Protein AF-A0A0Q0SNY2-F1 (afdb_monomer)

pLDDT: mean 87.3, std 14.75, range [38.53, 98.75]

Radius of gyration: 15.58 Å; Cα contacts (8 Å, |Δi|>4): 327; chains: 1; bounding box: 30×40×48 Å

Organism: NCBI:txid1563157

Nearest PDB structures (foldseek):
  6zsv-assembly1_A  TM=8.349E-01  e=6.746E-10  Chondromyces crocatus
  6zsu-assembly1_A  TM=8.628E-01  e=2.168E-08  Chondromyces crocatus
  4icq-assembly1_B  TM=4.958E-01  e=9.133E-03  Streptococcus pneumoniae TIGR4
  2ayi-assembly1_A  TM=5.208E-01  e=6.634E-02  Thermus thermophilus
  4icr-assembly1_A  TM=4.335E-01  e=2.314E-02  Streptococcus pneumoniae TIGR4

Sequence (167 aa):
MIEEDISSNFIYSAAEFFEVHYAHMNVQTDCPFQFSGYLTIFGILTVLRKHPLLPDNELKLALEQLTSAVAQHTALLIVEHNTITSFKVNNIERITLLERAAGSRGLKLTEFAVGVNDAIAPFIDYSVNSQMNEGISGVHVALGDGSSGYHIDFLCPGAVFSPAPPL

Structure (mmCIF, N/CA/C/O backbone):
data_AF-A0A0Q0SNY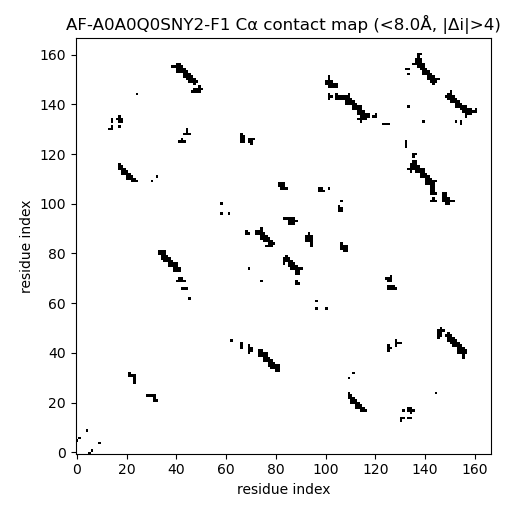2-F1
#
_entry.id   AF-A0A0Q0SNY2-F1
#
loop_
_atom_site.group_PDB
_atom_site.id
_atom_site.type_symbol
_atom_site.label_atom_id
_atom_site.label_alt_id
_atom_site.label_comp_id
_atom_site.label_asym_id
_atom_site.label_entity_id
_atom_site.label_seq_id
_atom_site.pdbx_PDB_ins_code
_atom_site.Cartn_x
_atom_site.Cartn_y
_atom_site.Cartn_z
_atom_site.occupancy
_atom_site.B_iso_or_equiv
_atom_site.auth_seq_id
_atom_site.auth_comp_id
_atom_site.auth_asym_id
_atom_site.auth_atom_id
_atom_site.pdbx_PDB_model_num
ATOM 1 N N . MET A 1 1 ? 15.601 18.853 -13.148 1.00 44.84 1 MET A N 1
ATOM 2 C 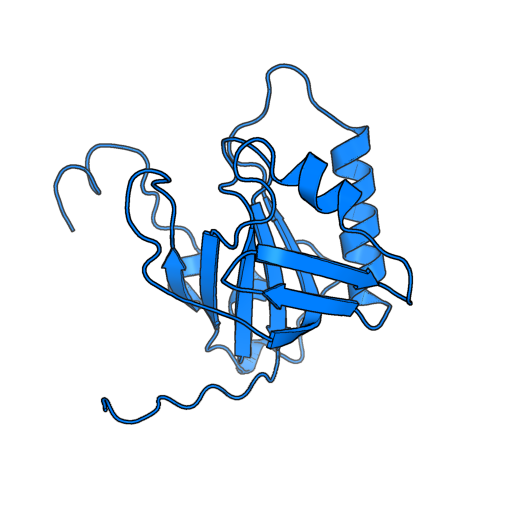CA . MET A 1 1 ? 16.746 19.214 -12.280 1.00 44.84 1 MET A CA 1
ATOM 3 C C . MET A 1 1 ? 16.942 20.727 -12.348 1.00 44.84 1 MET A C 1
ATOM 5 O O . MET A 1 1 ? 17.166 21.180 -13.461 1.00 44.84 1 MET A O 1
ATOM 9 N N . ILE A 1 2 ? 16.896 21.415 -11.188 1.00 40.19 2 ILE A N 1
ATOM 10 C 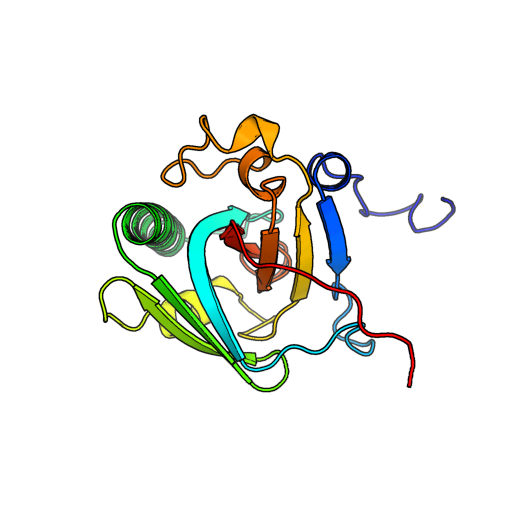CA . ILE A 1 2 ? 16.864 22.878 -10.842 1.00 40.19 2 ILE A CA 1
ATOM 11 C C . ILE A 1 2 ? 15.443 23.477 -10.779 1.00 40.19 2 ILE A C 1
ATOM 13 O O . ILE A 1 2 ? 14.578 22.955 -11.466 1.00 40.19 2 ILE A O 1
ATOM 17 N N . GLU A 1 3 ? 15.109 24.545 -10.031 1.00 38.53 3 GLU A N 1
ATOM 18 C CA . GLU A 1 3 ? 15.828 25.286 -8.961 1.00 38.53 3 GLU A CA 1
ATOM 19 C C . GLU A 1 3 ? 15.154 25.108 -7.582 1.00 38.53 3 GLU A C 1
ATOM 21 O O . GLU A 1 3 ? 15.864 25.083 -6.591 1.00 38.53 3 GLU A O 1
ATOM 26 N N . GLU A 1 4 ? 13.836 24.878 -7.496 1.00 40.56 4 GLU A N 1
ATOM 27 C CA . GLU A 1 4 ? 13.093 24.661 -6.232 1.00 40.56 4 GLU A CA 1
ATOM 28 C C . GLU A 1 4 ? 12.874 23.194 -5.860 1.00 40.56 4 GLU A C 1
ATOM 30 O O . GLU A 1 4 ? 12.977 22.842 -4.686 1.00 40.56 4 GLU A O 1
ATOM 35 N N . ASP A 1 5 ? 12.841 22.326 -6.870 1.00 46.38 5 ASP A N 1
ATOM 36 C CA . ASP A 1 5 ? 13.208 20.906 -6.761 1.00 46.38 5 ASP A CA 1
ATOM 37 C C . ASP A 1 5 ? 14.707 20.726 -6.405 1.00 46.38 5 ASP A C 1
ATOM 39 O O . ASP A 1 5 ? 15.220 19.616 -6.286 1.00 46.38 5 ASP A O 1
ATOM 43 N N . ILE A 1 6 ? 15.427 21.852 -6.291 1.00 43.03 6 ILE A N 1
ATOM 44 C CA . ILE A 1 6 ? 16.836 22.027 -5.922 1.00 43.03 6 ILE A CA 1
A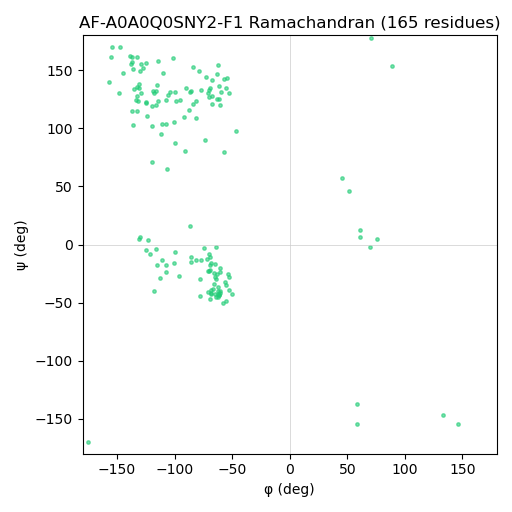TOM 45 C C . ILE A 1 6 ? 17.019 22.991 -4.732 1.00 43.03 6 ILE A C 1
ATOM 47 O O . ILE A 1 6 ? 18.130 23.093 -4.213 1.00 43.03 6 ILE A O 1
ATOM 51 N N . SER A 1 7 ? 15.957 23.634 -4.225 1.00 43.31 7 SER A N 1
ATOM 52 C CA . SER A 1 7 ? 16.047 24.620 -3.133 1.00 43.31 7 SER A CA 1
ATOM 53 C C . SER A 1 7 ? 15.212 24.273 -1.894 1.00 43.31 7 SER A C 1
ATOM 55 O O . SER A 1 7 ? 15.399 24.910 -0.856 1.00 43.31 7 SER A O 1
ATOM 57 N N . SER A 1 8 ? 14.361 23.235 -1.923 1.00 46.38 8 SER A N 1
ATOM 58 C CA . SER A 1 8 ? 13.707 22.677 -0.721 1.00 46.38 8 SER A CA 1
ATOM 59 C C . SER A 1 8 ? 13.311 21.197 -0.893 1.00 46.38 8 SER A C 1
ATOM 61 O O . SER 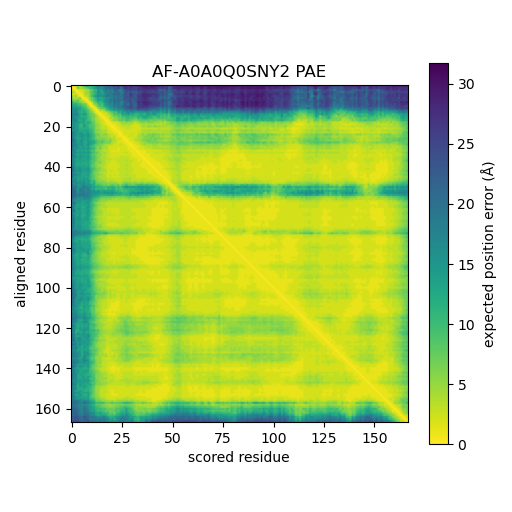A 1 8 ? 13.473 20.657 -1.979 1.00 46.38 8 SER A O 1
ATOM 63 N N . ASN A 1 9 ? 12.890 20.517 0.191 1.00 42.66 9 ASN A N 1
ATOM 64 C CA . ASN A 1 9 ? 12.874 19.046 0.345 1.00 42.66 9 ASN A CA 1
ATOM 65 C C . ASN A 1 9 ? 12.077 18.258 -0.724 1.00 42.66 9 ASN A C 1
ATOM 67 O O . ASN A 1 9 ? 11.001 17.731 -0.444 1.00 42.66 9 ASN A O 1
ATOM 71 N N . PHE A 1 10 ? 12.685 18.066 -1.891 1.00 46.44 10 PHE A N 1
ATOM 72 C CA . PHE A 1 10 ? 12.525 16.889 -2.733 1.00 46.44 10 PHE A CA 1
ATOM 73 C C . PHE A 1 10 ? 13.864 16.140 -2.710 1.00 46.44 10 PHE A C 1
ATOM 75 O O . PHE A 1 10 ? 14.834 16.506 -3.370 1.00 46.44 10 PHE A O 1
ATOM 82 N N . ILE A 1 11 ? 13.961 15.160 -1.812 1.00 49.69 11 ILE A N 1
ATOM 83 C CA . ILE A 1 11 ? 15.154 14.328 -1.642 1.00 49.69 11 ILE A CA 1
ATOM 84 C C . ILE A 1 11 ? 15.005 13.170 -2.623 1.00 49.69 11 ILE A C 1
ATOM 86 O O . ILE A 1 11 ? 14.087 12.377 -2.429 1.00 49.69 11 ILE A O 1
ATOM 90 N N . TYR A 1 12 ? 15.907 13.073 -3.611 1.00 47.38 12 TYR A N 1
ATOM 91 C CA . TYR A 1 12 ? 16.140 11.859 -4.403 1.00 47.38 12 TYR A CA 1
ATOM 92 C C . TYR A 1 12 ? 16.234 10.678 -3.436 1.00 47.38 12 TYR A C 1
ATOM 94 O O . TYR A 1 12 ? 17.251 10.493 -2.756 1.00 47.38 12 TYR A O 1
ATOM 102 N N . SER A 1 13 ? 15.136 9.952 -3.267 1.00 55.81 13 SER A N 1
ATOM 103 C CA . SER A 1 13 ? 15.090 8.850 -2.317 1.00 55.81 13 SER A CA 1
ATOM 104 C C . SER A 1 13 ? 15.665 7.613 -2.997 1.00 55.81 13 SER A C 1
ATOM 106 O O . SER A 1 13 ? 15.613 7.492 -4.219 1.00 55.81 13 SER A O 1
ATOM 108 N N . ALA A 1 14 ? 16.228 6.682 -2.224 1.00 61.56 14 ALA A N 1
ATOM 109 C CA . ALA A 1 14 ? 16.746 5.437 -2.788 1.00 61.56 14 ALA A CA 1
ATOM 110 C C . ALA A 1 14 ? 15.693 4.693 -3.641 1.00 61.56 14 ALA A C 1
ATOM 112 O O . ALA A 1 14 ? 16.083 3.981 -4.560 1.00 61.56 14 ALA A O 1
ATOM 113 N N . ALA A 1 15 ? 14.395 4.912 -3.385 1.00 62.56 15 ALA A N 1
ATOM 114 C CA . ALA A 1 15 ? 13.283 4.374 -4.168 1.00 62.56 15 ALA A CA 1
ATOM 115 C C . ALA A 1 15 ? 13.363 4.730 -5.661 1.00 62.56 15 ALA A C 1
ATOM 117 O O . ALA A 1 15 ? 13.087 3.886 -6.504 1.00 62.56 15 ALA A O 1
ATOM 118 N N . GLU A 1 16 ? 13.862 5.919 -6.021 1.00 67.94 16 GLU A N 1
ATOM 119 C CA . GLU A 1 16 ? 13.976 6.341 -7.428 1.00 67.94 16 GLU A CA 1
ATOM 120 C C . GLU A 1 16 ? 14.966 5.488 -8.242 1.00 67.94 16 GLU A C 1
ATOM 122 O O . GLU A 1 16 ? 14.940 5.502 -9.471 1.00 67.94 16 GLU A O 1
ATOM 127 N N . PHE A 1 17 ? 15.843 4.723 -7.580 1.00 71.94 17 PHE A N 1
ATOM 128 C CA . PHE A 1 17 ? 16.696 3.738 -8.252 1.00 71.94 17 PHE A CA 1
ATOM 129 C C . PHE A 1 17 ? 15.982 2.415 -8.543 1.00 71.94 17 PHE A C 1
ATOM 131 O O . PHE A 1 17 ? 16.521 1.577 -9.270 1.00 71.94 17 PHE A O 1
ATOM 138 N N . PHE A 1 18 ? 14.815 2.197 -7.948 1.00 77.19 18 PHE A N 1
ATOM 139 C CA . PHE A 1 18 ? 14.148 0.905 -7.896 1.00 77.19 18 PHE A CA 1
ATOM 140 C C . PHE A 1 18 ? 12.814 0.877 -8.653 1.00 77.19 18 PHE A C 1
ATOM 142 O O . PHE A 1 18 ? 12.365 -0.206 -9.034 1.00 77.19 18 PHE A O 1
ATOM 149 N N . GLU A 1 19 ? 12.234 2.038 -8.953 1.00 84.81 19 GLU A N 1
ATOM 150 C CA . GLU A 1 19 ? 10.913 2.149 -9.571 1.00 84.81 19 GLU A CA 1
ATOM 151 C C . GLU A 1 19 ? 10.778 3.357 -10.508 1.00 84.81 19 GLU A C 1
ATOM 153 O O . GLU A 1 19 ? 11.605 4.270 -10.534 1.00 84.81 19 GLU A O 1
ATOM 158 N N . VAL A 1 20 ? 9.672 3.379 -11.249 1.00 87.31 20 VAL A N 1
ATOM 159 C CA . VAL A 1 20 ? 9.141 4.581 -11.901 1.00 87.31 20 VAL A CA 1
ATOM 160 C C . VAL A 1 20 ? 7.759 4.856 -11.323 1.00 87.31 20 VAL A C 1
ATOM 162 O O . VAL A 1 20 ? 6.923 3.953 -11.312 1.00 87.31 20 VAL A O 1
ATOM 165 N N . HIS A 1 21 ? 7.488 6.089 -10.891 1.00 88.75 21 HIS A N 1
ATOM 166 C CA . HIS A 1 21 ? 6.224 6.419 -10.232 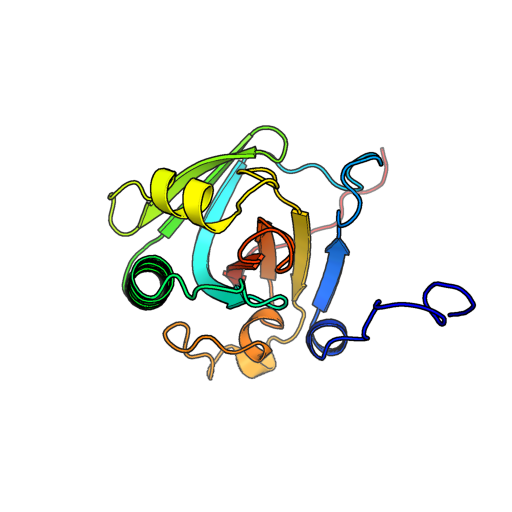1.00 88.75 21 HIS A CA 1
ATOM 167 C C . HIS A 1 21 ? 5.596 7.740 -10.681 1.00 88.75 21 HIS A C 1
ATOM 169 O O . HIS A 1 21 ? 6.249 8.645 -11.204 1.00 88.75 21 HIS A O 1
ATOM 175 N N . TYR A 1 22 ? 4.301 7.856 -10.400 1.00 89.94 22 TYR A N 1
ATOM 176 C CA . TYR A 1 22 ? 3.566 9.107 -10.309 1.00 89.94 22 TYR A CA 1
ATOM 177 C C . TYR A 1 22 ? 3.238 9.395 -8.846 1.00 89.94 22 TYR A C 1
ATOM 179 O O . TYR A 1 22 ? 2.562 8.598 -8.200 1.00 89.94 22 TYR A O 1
ATOM 187 N N . ALA A 1 23 ? 3.636 10.569 -8.356 1.00 88.56 23 ALA A N 1
ATOM 188 C CA . ALA A 1 23 ? 3.394 11.003 -6.984 1.00 88.56 23 ALA A CA 1
ATOM 189 C C . ALA A 1 23 ? 2.491 12.250 -6.934 1.00 88.56 23 ALA A C 1
ATOM 191 O O . ALA A 1 23 ? 2.719 13.247 -7.620 1.00 88.56 23 ALA A O 1
ATOM 192 N N . HIS A 1 24 ? 1.470 12.225 -6.078 1.00 89.62 24 HIS A N 1
ATOM 193 C CA . HIS A 1 24 ? 0.522 13.313 -5.824 1.00 89.62 24 HIS A CA 1
ATOM 194 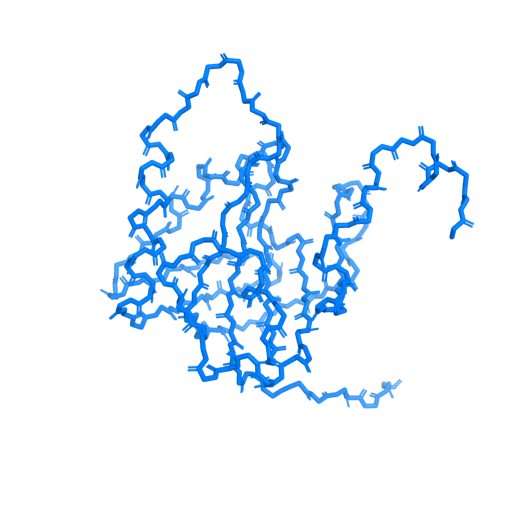C C . HIS A 1 24 ? 0.782 13.972 -4.463 1.00 89.62 24 HIS A C 1
ATOM 196 O O . HIS A 1 24 ? -0.029 13.921 -3.532 1.00 89.62 24 HIS A O 1
ATOM 202 N N . MET A 1 25 ? 1.945 14.610 -4.335 1.00 84.00 25 MET A N 1
ATOM 203 C CA . MET A 1 25 ? 2.380 15.201 -3.062 1.00 84.00 25 MET A CA 1
ATOM 204 C C . MET A 1 25 ? 1.698 16.542 -2.758 1.00 84.00 25 MET A C 1
ATOM 206 O O . MET A 1 25 ? 1.413 16.836 -1.598 1.00 84.00 25 MET A O 1
ATOM 210 N N . ASN A 1 26 ? 1.326 17.319 -3.778 1.00 83.12 26 ASN A N 1
ATOM 211 C CA . ASN A 1 26 ? 0.570 18.558 -3.601 1.00 83.12 26 ASN A CA 1
ATOM 212 C C . ASN A 1 26 ? -0.946 18.312 -3.698 1.00 83.12 26 ASN A C 1
ATOM 214 O O . ASN A 1 26 ? -1.473 18.080 -4.780 1.00 83.12 26 ASN A O 1
ATOM 218 N N . VAL A 1 27 ? -1.669 18.420 -2.576 1.00 83.62 27 VAL A N 1
ATOM 219 C CA . VAL A 1 27 ? -3.140 18.258 -2.538 1.00 83.62 27 VAL A CA 1
ATOM 220 C C . VAL A 1 27 ? -3.910 19.271 -3.394 1.00 83.62 27 VAL A C 1
ATOM 222 O O . VAL A 1 27 ? -5.076 19.031 -3.685 1.00 83.62 27 VAL A O 1
ATOM 225 N N . GLN A 1 28 ? -3.302 20.409 -3.744 1.00 86.31 28 GLN A N 1
ATOM 226 C CA . GLN A 1 28 ? -3.969 21.498 -4.468 1.00 86.31 28 GLN A CA 1
ATOM 227 C C . GLN A 1 28 ? -3.944 21.318 -5.989 1.00 86.31 28 GLN A C 1
ATOM 229 O O . GLN A 1 28 ? -4.607 22.067 -6.700 1.00 86.31 28 GLN A O 1
ATOM 234 N N . THR A 1 29 ? -3.164 20.363 -6.497 1.00 88.06 29 THR A N 1
ATOM 235 C CA . THR A 1 29 ? -3.093 20.052 -7.929 1.00 88.06 29 THR A CA 1
ATOM 236 C C . THR A 1 29 ? -3.910 18.810 -8.246 1.00 88.06 29 THR A C 1
ATOM 238 O O . THR A 1 29 ? -4.165 17.988 -7.364 1.00 88.06 29 THR A O 1
ATOM 241 N N . ASP A 1 30 ? -4.275 18.631 -9.512 1.00 89.19 30 ASP A N 1
ATOM 242 C CA . ASP A 1 30 ? -4.933 17.404 -9.954 1.00 89.19 30 ASP A CA 1
ATOM 243 C C . ASP A 1 30 ? -4.011 16.188 -9.779 1.00 89.19 30 ASP A C 1
ATOM 245 O O . ASP A 1 30 ? -2.784 16.281 -9.890 1.00 89.19 30 ASP A O 1
ATOM 249 N N . CYS A 1 31 ? -4.610 15.037 -9.468 1.00 90.88 31 CYS A N 1
ATOM 250 C CA . CYS A 1 31 ? -3.877 13.781 -9.357 1.00 90.88 31 CYS A CA 1
ATOM 251 C C . CYS A 1 31 ? -3.433 13.335 -10.763 1.00 90.88 31 CYS A C 1
ATOM 253 O O . CYS A 1 31 ? -4.283 13.243 -11.651 1.00 90.88 31 CYS A O 1
ATOM 255 N N . PRO A 1 32 ? -2.140 13.039 -10.991 1.00 92.38 32 PRO A N 1
ATOM 256 C CA . PRO A 1 32 ? -1.625 12.713 -12.323 1.00 92.38 32 PRO A CA 1
ATOM 257 C C . PRO A 1 32 ? -2.006 11.304 -12.805 1.00 92.38 32 PRO A C 1
ATOM 259 O O . PRO A 1 32 ? -1.668 10.931 -13.925 1.00 92.38 32 PRO A O 1
ATOM 262 N N . PHE A 1 33 ? -2.696 10.517 -11.978 1.00 94.00 33 PHE A N 1
ATOM 263 C CA . PHE A 1 33 ? -3.144 9.168 -12.305 1.00 94.00 33 PHE A CA 1
ATOM 264 C C . PHE A 1 33 ? -4.567 8.918 -11.801 1.00 94.00 33 PHE A C 1
ATOM 266 O O . PHE A 1 33 ? -5.075 9.614 -10.919 1.00 94.00 33 PHE A O 1
ATOM 273 N N . GLN A 1 34 ? -5.208 7.883 -12.341 1.00 94.94 34 GLN A N 1
ATOM 274 C CA . GLN A 1 34 ? -6.477 7.370 -11.842 1.00 94.94 34 GLN A CA 1
ATOM 275 C C . GLN A 1 34 ? -6.443 5.844 -11.781 1.00 94.94 34 GLN A C 1
ATOM 277 O O . GLN A 1 34 ? -6.045 5.182 -12.734 1.00 94.94 34 GLN A O 1
ATOM 282 N N . PHE A 1 35 ? -6.902 5.293 -10.664 1.00 95.56 35 PHE A N 1
ATOM 283 C CA . PHE A 1 35 ? -6.993 3.870 -10.400 1.00 95.56 35 PHE A CA 1
ATOM 284 C C . PHE A 1 35 ? -8.374 3.532 -9.832 1.00 95.56 35 PHE A C 1
ATOM 286 O O . PHE A 1 35 ? -8.925 4.234 -8.976 1.00 95.56 35 PHE A O 1
ATOM 293 N N . SER A 1 36 ? -8.970 2.461 -10.345 1.00 97.62 36 SER A N 1
ATOM 294 C CA . SER A 1 36 ? -10.194 1.847 -9.830 1.00 97.62 36 SER A CA 1
ATOM 295 C C . SER A 1 36 ? -10.123 0.353 -10.095 1.00 97.62 36 SER A C 1
ATOM 297 O O . SER A 1 36 ? -9.820 -0.059 -11.213 1.00 97.62 36 SER A O 1
ATOM 299 N N . GLY A 1 37 ? -10.377 -0.456 -9.074 1.00 97.00 37 GLY A N 1
ATOM 300 C CA . GLY A 1 37 ? -10.221 -1.902 -9.150 1.00 97.00 37 GLY A CA 1
ATOM 301 C C . GLY A 1 37 ? -9.767 -2.494 -7.826 1.00 97.00 37 GLY A C 1
ATOM 302 O O . GLY A 1 37 ? -10.008 -1.933 -6.757 1.00 97.00 37 GLY A O 1
ATOM 303 N N . TYR A 1 38 ? -9.112 -3.647 -7.904 1.00 97.06 38 TYR A N 1
ATOM 304 C CA . TYR A 1 38 ? -8.599 -4.354 -6.740 1.00 97.06 38 TYR A CA 1
ATOM 305 C C . TYR A 1 38 ? -7.179 -4.864 -6.983 1.00 97.06 38 TYR A C 1
ATOM 307 O O . TYR A 1 38 ? -6.809 -5.171 -8.115 1.00 97.06 38 TYR A O 1
ATOM 315 N N . LEU A 1 39 ? -6.401 -4.969 -5.907 1.00 97.00 39 LEU A N 1
ATOM 316 C CA . LEU A 1 39 ? -5.038 -5.498 -5.906 1.00 97.00 39 LEU A CA 1
ATOM 317 C C . LEU A 1 39 ? -4.887 -6.537 -4.796 1.00 97.00 39 LEU A C 1
ATOM 319 O O . LEU A 1 39 ? -5.360 -6.335 -3.674 1.00 97.00 39 LEU A O 1
ATOM 323 N N . THR A 1 40 ? -4.200 -7.635 -5.106 1.00 96.75 40 THR A N 1
ATOM 324 C CA . THR A 1 40 ? -3.730 -8.581 -4.090 1.00 96.75 40 THR A CA 1
ATOM 325 C C . THR A 1 40 ? -2.411 -8.063 -3.540 1.00 96.75 40 THR A C 1
ATOM 327 O O . THR A 1 40 ? -1.457 -7.891 -4.292 1.00 96.75 40 THR A O 1
ATOM 330 N N . ILE A 1 41 ? -2.356 -7.815 -2.236 1.00 97.56 41 ILE A N 1
ATOM 331 C CA . ILE A 1 41 ? -1.193 -7.218 -1.582 1.00 97.56 41 ILE A CA 1
ATOM 332 C C . ILE A 1 41 ? -0.366 -8.315 -0.914 1.00 97.56 41 ILE A C 1
ATOM 334 O O . ILE A 1 41 ? -0.912 -9.156 -0.199 1.00 97.56 41 ILE A O 1
ATOM 338 N N . PHE A 1 42 ? 0.943 -8.300 -1.154 1.00 95.44 42 PHE A N 1
ATOM 339 C CA . PHE A 1 42 ? 1.890 -9.291 -0.624 1.00 95.44 42 PHE A CA 1
ATOM 340 C C . PHE A 1 42 ? 2.784 -8.722 0.477 1.00 95.44 42 PHE A C 1
ATOM 342 O O . PHE A 1 42 ? 3.274 -9.461 1.325 1.00 95.44 42 PHE A O 1
ATOM 349 N N . GLY A 1 43 ? 2.965 -7.404 0.490 1.00 96.31 43 GLY A N 1
ATOM 350 C CA . GLY A 1 43 ? 3.708 -6.693 1.517 1.00 96.31 43 GLY A CA 1
ATOM 351 C C . GLY A 1 43 ? 3.256 -5.248 1.602 1.00 96.31 43 GLY A C 1
ATOM 352 O O . GLY A 1 43 ? 2.636 -4.726 0.674 1.00 96.31 43 GLY A O 1
ATOM 353 N N . ILE A 1 44 ? 3.573 -4.612 2.724 1.00 97.25 44 ILE A N 1
ATOM 354 C CA . ILE A 1 44 ? 3.428 -3.169 2.871 1.00 97.25 44 ILE A CA 1
ATOM 355 C C . ILE A 1 44 ? 4.709 -2.567 3.425 1.00 97.25 44 ILE A C 1
ATOM 357 O O . ILE A 1 44 ? 5.394 -3.206 4.229 1.00 97.25 44 ILE A O 1
ATOM 361 N N . LEU A 1 45 ? 4.988 -1.328 3.038 1.00 95.44 45 LEU A N 1
ATOM 362 C CA . LEU A 1 45 ? 5.980 -0.500 3.707 1.00 95.44 45 LEU A CA 1
ATOM 363 C C . LEU A 1 45 ? 5.280 0.623 4.442 1.00 95.44 45 LEU A C 1
ATOM 365 O O . LEU A 1 45 ? 4.231 1.093 4.021 1.00 95.44 45 LEU A O 1
ATOM 369 N N . THR A 1 46 ? 5.848 1.041 5.567 1.00 95.56 46 THR A N 1
ATOM 370 C CA . THR A 1 46 ? 5.303 2.157 6.342 1.00 95.56 46 THR A CA 1
ATOM 371 C C . THR A 1 46 ? 6.417 3.121 6.693 1.00 95.56 46 THR A C 1
ATOM 373 O O . THR A 1 46 ? 7.395 2.733 7.339 1.00 95.56 46 THR A O 1
ATOM 376 N N . VAL A 1 47 ? 6.263 4.382 6.303 1.00 92.06 47 VAL A N 1
ATOM 377 C CA . VAL A 1 47 ? 7.267 5.423 6.521 1.00 92.06 47 VAL A CA 1
ATOM 378 C C . VAL A 1 47 ? 6.620 6.642 7.161 1.00 92.06 47 VAL A C 1
ATOM 380 O O . VAL A 1 47 ? 5.627 7.177 6.677 1.00 92.06 47 VAL A O 1
ATOM 383 N N . LEU A 1 48 ? 7.228 7.130 8.240 1.00 91.12 48 LEU A N 1
ATOM 384 C CA . LEU A 1 48 ? 6.896 8.412 8.852 1.00 91.12 48 LEU A CA 1
ATOM 385 C C . LEU A 1 48 ? 8.144 9.294 8.810 1.00 91.12 48 LEU A C 1
ATOM 387 O O . LEU A 1 48 ? 9.072 9.100 9.589 1.00 91.12 48 LEU A O 1
ATOM 391 N N . ARG A 1 49 ? 8.177 10.240 7.868 1.00 84.44 49 ARG A N 1
ATOM 392 C CA . ARG A 1 49 ? 9.314 11.143 7.622 1.00 84.44 49 ARG A CA 1
ATOM 393 C C . ARG A 1 49 ? 9.359 12.266 8.651 1.00 84.44 49 ARG A C 1
ATOM 395 O O . ARG A 1 49 ? 10.420 12.590 9.179 1.00 84.44 49 ARG A O 1
ATOM 402 N N . LYS A 1 50 ? 8.203 12.868 8.946 1.00 80.31 50 LYS A N 1
ATOM 403 C CA . LYS A 1 50 ? 8.088 13.916 9.962 1.00 80.31 50 LYS A CA 1
ATOM 404 C C . LYS A 1 50 ? 7.537 13.321 11.246 1.00 80.31 50 LYS A C 1
ATOM 406 O O . LYS A 1 50 ? 6.346 13.043 11.357 1.00 80.31 50 LYS A O 1
ATOM 411 N N . HIS A 1 51 ? 8.407 13.158 12.236 1.00 72.94 51 HIS A N 1
ATOM 412 C CA . HIS A 1 51 ? 7.973 12.682 13.541 1.00 72.94 51 HIS A CA 1
ATOM 413 C C . HIS A 1 51 ? 7.095 13.736 14.234 1.00 72.94 51 HIS A C 1
ATOM 415 O O . HIS A 1 51 ? 7.511 14.896 14.353 1.00 72.94 51 HIS A O 1
ATOM 421 N N . PRO A 1 52 ? 5.888 13.365 14.698 1.00 75.62 52 PRO A N 1
ATOM 422 C CA . PRO A 1 52 ? 5.095 14.236 15.547 1.00 75.62 52 PRO A CA 1
ATOM 423 C C . PRO A 1 52 ? 5.841 14.506 16.858 1.00 75.62 52 PRO A C 1
ATOM 425 O O . PRO A 1 52 ? 6.644 13.694 17.315 1.00 75.62 52 PRO A O 1
ATOM 428 N N . LEU A 1 53 ? 5.543 15.648 17.485 1.00 74.50 53 LEU A N 1
ATOM 429 C CA . LEU A 1 53 ? 6.129 16.039 18.776 1.00 74.50 53 LEU A CA 1
ATOM 430 C C . LEU A 1 53 ? 5.892 14.988 19.871 1.00 74.50 53 LEU A C 1
ATOM 432 O O . LEU A 1 53 ? 6.723 14.824 20.760 1.00 74.50 53 LEU A O 1
ATOM 436 N N . LEU A 1 54 ? 4.757 14.288 19.798 1.00 75.56 54 LEU A N 1
ATOM 437 C CA . LEU A 1 54 ? 4.423 13.164 20.660 1.00 75.56 54 LEU A CA 1
ATOM 438 C C . LEU A 1 54 ? 4.306 11.901 19.798 1.00 75.56 54 LEU A C 1
ATOM 440 O O . LEU A 1 54 ? 3.475 11.879 18.888 1.00 75.56 54 LEU A O 1
ATOM 444 N N . PRO A 1 55 ? 5.123 10.865 20.051 1.00 80.31 55 PRO A N 1
ATOM 445 C CA . PRO A 1 55 ? 5.071 9.633 19.280 1.00 80.31 55 PRO A CA 1
ATOM 446 C C . PRO A 1 55 ? 3.793 8.846 19.586 1.00 80.31 55 PRO A C 1
ATOM 448 O O . PRO A 1 55 ? 3.453 8.608 20.745 1.00 80.31 55 PRO A O 1
ATOM 451 N N . ASP A 1 56 ? 3.121 8.387 18.533 1.00 90.12 56 ASP A N 1
ATOM 452 C CA . ASP A 1 56 ? 1.992 7.462 18.629 1.00 90.12 56 ASP A CA 1
ATOM 453 C C . ASP A 1 56 ? 2.500 6.014 18.539 1.00 90.12 56 ASP A C 1
ATOM 455 O O . ASP A 1 56 ? 2.510 5.383 17.479 1.00 90.12 56 ASP A O 1
ATOM 459 N N . ASN A 1 57 ? 3.000 5.508 19.668 1.00 92.31 57 ASN A N 1
ATOM 460 C CA . ASN A 1 57 ? 3.569 4.160 19.750 1.00 92.31 57 ASN A CA 1
ATOM 461 C C . ASN A 1 57 ? 2.526 3.061 19.504 1.00 92.31 57 ASN A C 1
ATOM 463 O O . ASN A 1 57 ? 2.881 1.983 19.034 1.00 92.31 57 ASN A O 1
ATOM 467 N N . GLU A 1 58 ? 1.256 3.324 19.813 1.00 95.69 58 GLU A N 1
ATOM 468 C CA . GLU A 1 58 ? 0.167 2.379 19.572 1.00 95.69 58 GLU A CA 1
ATOM 469 C C . GLU A 1 58 ? -0.082 2.223 18.071 1.00 95.69 58 GLU A C 1
ATOM 471 O O . GLU A 1 58 ? -0.131 1.101 17.571 1.00 95.69 58 GLU A O 1
ATOM 476 N N . LEU A 1 59 ? -0.160 3.340 17.338 1.00 96.00 59 LEU A N 1
ATOM 477 C CA . LEU A 1 59 ? -0.284 3.321 15.883 1.00 96.00 59 LEU A CA 1
ATOM 478 C C . LEU A 1 59 ? 0.924 2.651 15.227 1.00 96.00 59 LEU A C 1
ATOM 480 O O . LEU A 1 59 ? 0.752 1.826 14.334 1.00 96.00 59 LEU A O 1
ATOM 484 N N . LYS A 1 60 ? 2.139 2.962 15.695 1.00 95.44 60 LYS A N 1
ATOM 485 C CA . LYS A 1 60 ? 3.360 2.323 15.192 1.00 95.44 60 LYS A CA 1
ATOM 486 C C . LYS A 1 60 ? 3.303 0.801 15.362 1.00 95.44 60 LYS A C 1
ATOM 488 O O . LYS A 1 60 ? 3.508 0.075 14.395 1.00 95.44 60 LYS A O 1
ATOM 493 N N . LEU A 1 61 ? 2.974 0.321 16.563 1.00 97.25 61 LEU A N 1
ATOM 494 C CA . LEU A 1 61 ? 2.862 -1.111 16.843 1.00 97.25 61 LEU A CA 1
ATOM 495 C C . LEU A 1 61 ? 1.755 -1.771 16.007 1.00 97.25 61 LEU A C 1
ATOM 497 O O . LEU A 1 61 ? 1.938 -2.874 15.498 1.00 97.25 61 LEU A O 1
ATOM 501 N N . ALA A 1 62 ? 0.615 -1.098 15.837 1.00 98.00 62 ALA A N 1
ATOM 502 C CA . ALA A 1 62 ? -0.477 -1.592 15.004 1.00 98.00 62 ALA A CA 1
ATOM 503 C C . ALA A 1 62 ? -0.062 -1.733 13.528 1.00 98.00 62 ALA A C 1
ATOM 505 O O . ALA A 1 62 ? -0.466 -2.691 12.870 1.00 98.00 62 ALA A O 1
ATOM 506 N N . LEU A 1 63 ? 0.766 -0.817 13.017 1.00 97.69 63 LEU A N 1
ATOM 507 C CA . LEU A 1 63 ? 1.322 -0.892 11.666 1.00 97.69 63 LEU A CA 1
ATOM 508 C C . LEU A 1 63 ? 2.375 -2.003 11.532 1.00 97.69 63 LEU A C 1
ATOM 510 O O . LEU A 1 63 ? 2.316 -2.758 10.570 1.00 97.69 63 LEU A O 1
ATOM 514 N N . GLU A 1 64 ? 3.256 -2.195 12.517 1.00 96.94 64 GLU A N 1
ATOM 515 C CA . GLU A 1 64 ? 4.207 -3.325 12.540 1.00 96.94 64 GLU A CA 1
ATOM 516 C C . GLU A 1 64 ? 3.475 -4.687 12.543 1.00 96.94 64 GLU A C 1
ATOM 518 O O . GLU A 1 64 ? 3.851 -5.632 11.836 1.00 96.94 64 GLU A O 1
ATOM 523 N N . GLN A 1 65 ? 2.374 -4.783 13.295 1.00 97.50 65 GLN A N 1
ATOM 524 C CA . GLN A 1 65 ? 1.490 -5.951 13.287 1.00 97.50 65 GLN A CA 1
ATOM 525 C C . GLN A 1 65 ? 0.775 -6.125 11.945 1.00 97.50 65 GLN A C 1
ATOM 527 O O . GLN A 1 65 ? 0.607 -7.256 11.487 1.00 97.50 65 GLN A O 1
ATOM 532 N N . LEU A 1 66 ? 0.363 -5.027 11.304 1.00 98.06 66 LEU A N 1
ATOM 533 C CA . LEU A 1 66 ? -0.248 -5.060 9.979 1.00 98.06 66 LEU A CA 1
ATOM 534 C C . LEU A 1 66 ? 0.743 -5.569 8.926 1.00 98.06 66 LEU A C 1
ATOM 536 O O . LEU A 1 66 ? 0.374 -6.454 8.160 1.00 98.06 66 LEU A O 1
ATOM 540 N N . THR A 1 67 ? 1.992 -5.091 8.933 1.00 97.62 67 THR A N 1
ATOM 541 C CA . THR A 1 67 ? 3.065 -5.581 8.051 1.00 97.62 67 THR A CA 1
ATOM 542 C C . THR A 1 67 ? 3.243 -7.088 8.202 1.00 97.62 67 THR A C 1
ATOM 544 O O . THR A 1 67 ? 3.193 -7.823 7.217 1.00 97.62 67 THR A O 1
ATOM 547 N N . SER A 1 68 ? 3.338 -7.567 9.446 1.00 97.00 68 SER A N 1
ATOM 548 C CA . SER A 1 68 ? 3.454 -9.002 9.733 1.00 97.00 68 SER A CA 1
ATOM 549 C C . SER A 1 68 ? 2.240 -9.796 9.233 1.00 97.00 68 SER A C 1
ATOM 551 O O . SER A 1 68 ? 2.395 -10.872 8.661 1.00 97.00 68 SER A O 1
ATOM 553 N N . ALA A 1 69 ? 1.026 -9.270 9.420 1.00 97.62 69 ALA A N 1
ATOM 554 C CA . ALA A 1 69 ? -0.204 -9.934 8.998 1.00 97.62 69 ALA A CA 1
ATOM 555 C C . ALA A 1 69 ? -0.344 -10.004 7.469 1.00 97.62 69 ALA A C 1
ATOM 557 O O . ALA A 1 69 ? -0.800 -11.024 6.956 1.00 97.62 69 ALA A O 1
ATOM 558 N N . VAL A 1 70 ? 0.048 -8.950 6.746 1.00 97.69 70 VAL A N 1
ATOM 559 C CA . VAL A 1 70 ? 0.053 -8.933 5.274 1.00 97.69 70 VAL A CA 1
ATOM 560 C C . VAL A 1 70 ? 1.060 -9.946 4.731 1.00 97.69 70 VAL A C 1
ATOM 562 O O . VAL A 1 70 ? 0.720 -10.708 3.837 1.00 97.69 70 VAL A O 1
ATOM 565 N N . ALA A 1 71 ? 2.258 -10.031 5.314 1.00 96.00 71 ALA A N 1
ATOM 566 C CA . ALA A 1 71 ? 3.276 -10.987 4.876 1.00 96.00 71 ALA A CA 1
ATOM 567 C C . ALA A 1 71 ? 2.859 -12.463 5.058 1.00 96.00 71 ALA A C 1
ATOM 569 O O . ALA A 1 71 ? 3.369 -13.348 4.374 1.00 96.00 71 ALA A O 1
ATOM 570 N N . GLN A 1 72 ? 1.949 -12.748 5.997 1.00 95.88 72 GLN A N 1
ATOM 571 C CA . GLN A 1 72 ? 1.527 -14.109 6.357 1.00 95.88 72 GLN A CA 1
ATOM 572 C C . GLN A 1 72 ? 0.192 -14.538 5.737 1.00 95.88 72 GLN A C 1
ATOM 574 O O . GLN A 1 72 ? -0.145 -15.726 5.749 1.00 95.88 72 GLN A O 1
ATOM 579 N N . HIS A 1 73 ? -0.603 -13.596 5.235 1.00 93.62 73 HIS A N 1
ATOM 580 C CA . HIS A 1 73 ? -1.973 -13.851 4.810 1.00 93.62 73 HIS A CA 1
ATOM 581 C C . HIS A 1 73 ? -2.292 -13.163 3.492 1.00 93.62 73 HIS A C 1
ATOM 583 O O . HIS A 1 73 ? -1.727 -12.137 3.146 1.00 93.62 73 HIS A O 1
ATOM 589 N N . THR A 1 74 ? -3.294 -13.679 2.783 1.00 87.19 74 THR A N 1
ATOM 590 C CA . THR A 1 74 ? -3.849 -12.963 1.636 1.00 87.19 74 THR A CA 1
ATOM 591 C C . THR A 1 74 ? -4.424 -11.621 2.088 1.00 87.19 74 THR A C 1
ATOM 593 O O . THR A 1 74 ? -5.293 -11.572 2.971 1.00 87.19 74 THR A O 1
ATOM 596 N N . ALA A 1 75 ? -3.956 -10.547 1.456 1.00 97.75 75 ALA A N 1
ATOM 597 C CA . ALA A 1 75 ? -4.487 -9.207 1.618 1.00 97.75 75 ALA A CA 1
ATOM 598 C C . ALA A 1 75 ? -5.102 -8.708 0.302 1.00 97.75 75 ALA A C 1
ATOM 600 O O . ALA A 1 75 ? -4.546 -8.917 -0.774 1.00 97.75 75 ALA A O 1
ATOM 601 N N . LEU A 1 76 ? -6.267 -8.067 0.389 1.00 98.38 76 LEU A N 1
ATOM 602 C CA . LEU A 1 76 ? -7.005 -7.521 -0.748 1.00 98.38 76 LEU A CA 1
ATOM 603 C C . LEU A 1 76 ? -7.279 -6.038 -0.510 1.00 98.38 76 LEU A C 1
ATOM 605 O O . LEU A 1 76 ? -7.922 -5.675 0.478 1.00 98.38 76 LEU A O 1
ATOM 609 N N . LEU A 1 77 ? -6.819 -5.203 -1.436 1.00 98.62 77 LEU A N 1
ATOM 610 C CA . LEU A 1 77 ? -7.079 -3.769 -1.479 1.00 98.62 77 LEU A CA 1
ATOM 611 C C . LEU A 1 77 ? -8.116 -3.479 -2.566 1.00 98.62 77 LEU A C 1
ATOM 613 O O . LEU A 1 77 ? -7.960 -3.946 -3.692 1.00 98.62 77 LEU A O 1
ATOM 617 N N . ILE A 1 78 ? -9.153 -2.708 -2.246 1.00 98.62 78 ILE A N 1
ATOM 618 C CA . ILE A 1 78 ? -10.175 -2.253 -3.197 1.00 98.62 78 ILE A CA 1
ATOM 619 C C . ILE A 1 78 ? -10.139 -0.729 -3.249 1.00 98.62 78 ILE A C 1
ATOM 621 O O . ILE A 1 78 ? -10.132 -0.063 -2.210 1.00 98.62 78 ILE A O 1
ATOM 625 N N . VAL A 1 79 ? -10.116 -0.190 -4.465 1.00 98.69 79 VAL A N 1
ATOM 626 C CA . VAL A 1 79 ? -10.002 1.243 -4.727 1.00 98.69 79 VAL A CA 1
ATOM 627 C C . VAL A 1 79 ? -11.063 1.674 -5.727 1.00 98.69 79 VAL A C 1
ATOM 629 O O . VAL A 1 79 ? -11.232 1.061 -6.780 1.00 98.69 79 VAL A O 1
ATOM 632 N N . GLU A 1 80 ? -11.726 2.784 -5.429 1.00 98.44 80 GLU A N 1
ATOM 633 C CA . GLU A 1 80 ? -12.673 3.449 -6.318 1.00 98.44 80 GLU A CA 1
ATOM 634 C C . GLU A 1 80 ? -12.239 4.900 -6.509 1.00 98.44 80 GLU A C 1
ATOM 636 O O . GLU A 1 80 ? -12.109 5.651 -5.544 1.00 98.44 80 GLU A O 1
ATOM 641 N N . HIS A 1 81 ? -11.991 5.302 -7.756 1.00 97.50 81 HIS A N 1
ATOM 642 C CA . HIS A 1 81 ? -11.567 6.655 -8.125 1.00 97.50 81 HIS A CA 1
ATOM 643 C C . HIS A 1 81 ? -10.448 7.209 -7.215 1.00 97.50 81 HIS A C 1
ATOM 645 O O . HIS A 1 81 ? -10.604 8.252 -6.574 1.00 97.50 81 HIS A O 1
ATOM 651 N N . ASN A 1 82 ? -9.325 6.487 -7.134 1.00 97.56 82 ASN A N 1
ATOM 652 C CA . ASN A 1 82 ? -8.178 6.775 -6.257 1.00 97.56 82 ASN A CA 1
ATOM 653 C C . ASN A 1 82 ? -8.476 6.765 -4.753 1.00 97.56 82 ASN A C 1
ATOM 655 O O . ASN A 1 82 ? -7.652 7.241 -3.987 1.00 97.56 82 ASN A O 1
ATOM 659 N N . THR A 1 83 ? -9.620 6.271 -4.293 1.00 98.12 83 THR A N 1
ATOM 660 C CA . THR A 1 83 ? -9.946 6.213 -2.863 1.00 98.12 83 THR A CA 1
ATOM 661 C C . THR A 1 83 ? -10.040 4.763 -2.420 1.00 98.12 83 THR A C 1
ATOM 663 O O . THR A 1 83 ? -10.801 3.991 -2.998 1.00 98.12 83 THR A O 1
ATOM 666 N N . ILE A 1 84 ? -9.263 4.378 -1.410 1.00 98.69 84 ILE A N 1
ATOM 667 C CA . ILE A 1 84 ? -9.330 3.039 -0.822 1.00 98.69 84 ILE A CA 1
ATOM 668 C C . ILE A 1 84 ? -10.675 2.897 -0.107 1.00 98.69 84 ILE A C 1
ATOM 670 O O . ILE A 1 84 ? -10.974 3.656 0.815 1.00 98.69 84 ILE A O 1
ATOM 674 N N . THR A 1 85 ? -11.478 1.920 -0.524 1.00 98.62 85 THR A N 1
ATOM 675 C CA . THR A 1 85 ? -12.807 1.643 0.047 1.00 98.62 85 THR A CA 1
ATOM 676 C C . THR A 1 85 ? -12.836 0.377 0.897 1.00 98.62 85 THR A C 1
ATOM 678 O O . THR A 1 85 ? -13.743 0.207 1.711 1.00 98.62 85 THR A O 1
ATOM 681 N N . SER A 1 86 ? -11.841 -0.504 0.758 1.00 98.69 86 SER A N 1
ATOM 682 C CA . SER A 1 86 ? -11.659 -1.679 1.617 1.00 98.69 86 SER A CA 1
ATOM 683 C C . SER A 1 86 ? -10.202 -2.132 1.595 1.00 98.69 86 SER A C 1
ATOM 685 O O . SER A 1 86 ? -9.567 -2.151 0.539 1.00 98.69 86 SER A O 1
ATOM 687 N N . PHE A 1 87 ? -9.682 -2.531 2.755 1.00 98.75 87 PHE A N 1
ATOM 688 C CA . PHE A 1 87 ? -8.412 -3.236 2.861 1.00 98.75 87 PHE A CA 1
ATOM 689 C C . PHE A 1 87 ? -8.554 -4.401 3.835 1.00 98.75 87 PHE A C 1
ATOM 691 O O . PHE A 1 87 ? -8.566 -4.227 5.055 1.00 98.75 87 PHE A O 1
ATOM 698 N N . LYS A 1 88 ? -8.669 -5.613 3.293 1.00 98.69 88 LYS A N 1
ATOM 699 C CA . LYS A 1 88 ? -8.883 -6.825 4.086 1.00 98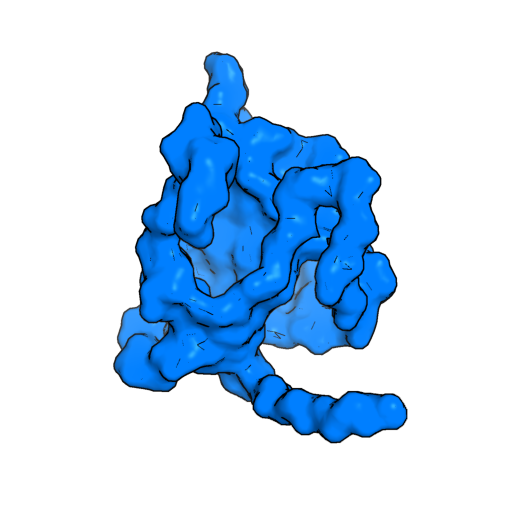.69 88 LYS A CA 1
ATOM 700 C C . LYS A 1 88 ? -7.616 -7.646 4.154 1.00 98.69 88 LYS A C 1
ATOM 702 O O . LYS A 1 88 ? -7.073 -8.013 3.121 1.00 98.69 88 LYS A O 1
ATOM 707 N N . VAL A 1 89 ? -7.213 -8.015 5.364 1.00 98.25 89 VAL A N 1
ATOM 708 C CA . VAL A 1 89 ? -6.109 -8.949 5.618 1.00 98.25 89 VAL A CA 1
ATOM 709 C C . VAL A 1 89 ? -6.680 -10.131 6.381 1.00 98.25 89 VAL A C 1
ATOM 711 O O . VAL A 1 89 ? -7.244 -9.939 7.460 1.00 98.25 89 VAL A O 1
ATOM 714 N N . ASN A 1 90 ? -6.586 -11.339 5.818 1.00 95.62 90 ASN A N 1
ATOM 715 C CA . ASN A 1 90 ? -7.228 -12.534 6.383 1.00 95.62 90 ASN A CA 1
ATOM 716 C C . ASN A 1 90 ? -8.735 -12.321 6.669 1.00 95.62 90 ASN A C 1
ATOM 718 O O . ASN A 1 90 ? -9.229 -12.611 7.756 1.00 95.62 90 ASN A O 1
ATOM 722 N N . ASN A 1 91 ? -9.458 -11.728 5.710 1.00 94.31 91 ASN A N 1
ATOM 723 C CA . ASN A 1 91 ? -10.878 -11.348 5.811 1.00 94.31 91 ASN A CA 1
ATOM 724 C C . ASN A 1 91 ? -11.239 -10.332 6.915 1.00 94.31 91 ASN A C 1
ATOM 726 O O . ASN A 1 91 ? -12.421 -10.036 7.097 1.00 94.31 91 ASN A O 1
ATOM 730 N N . ILE A 1 92 ? -10.259 -9.756 7.615 1.00 97.69 92 ILE A N 1
ATOM 731 C CA . ILE A 1 92 ? -10.474 -8.705 8.615 1.00 97.69 92 ILE A CA 1
ATOM 732 C C . ILE A 1 92 ? -10.261 -7.348 7.949 1.00 97.69 92 ILE A C 1
ATOM 734 O O . ILE A 1 92 ? -9.194 -7.096 7.392 1.00 97.69 92 ILE A O 1
ATOM 738 N N . GLU A 1 93 ? -11.267 -6.480 8.028 1.00 98.38 93 GLU A N 1
ATOM 739 C CA . GLU A 1 93 ? -11.211 -5.110 7.510 1.00 98.38 93 GLU A CA 1
ATOM 740 C C . GLU A 1 93 ? -10.247 -4.241 8.332 1.00 98.38 93 GLU A C 1
ATOM 742 O O . GLU A 1 93 ? -10.252 -4.282 9.566 1.00 98.38 93 GLU A O 1
ATOM 747 N N . ARG A 1 94 ? -9.410 -3.459 7.645 1.00 98.31 94 ARG A N 1
ATOM 748 C CA . ARG A 1 94 ? -8.343 -2.633 8.236 1.00 98.31 94 ARG A CA 1
ATOM 749 C C . ARG A 1 94 ? -8.458 -1.151 7.880 1.00 98.31 94 ARG A C 1
ATOM 751 O O . ARG A 1 94 ? -7.606 -0.372 8.299 1.00 98.31 94 ARG A O 1
ATOM 758 N N . ILE A 1 95 ? -9.512 -0.739 7.174 1.00 97.94 95 ILE A N 1
ATOM 759 C CA . ILE A 1 95 ? -9.688 0.641 6.697 1.00 97.94 95 ILE A CA 1
ATOM 760 C C . ILE A 1 95 ? -9.559 1.715 7.790 1.00 97.94 95 ILE A C 1
ATOM 762 O O . ILE A 1 95 ? -8.906 2.727 7.568 1.00 97.94 95 ILE A O 1
ATOM 766 N N . THR A 1 96 ? -10.077 1.478 8.999 1.00 97.81 96 THR A N 1
ATOM 767 C CA . THR A 1 96 ? -9.987 2.442 10.114 1.00 97.81 96 THR A CA 1
ATOM 768 C C . THR A 1 96 ? -8.546 2.666 10.582 1.00 97.81 96 THR A C 1
ATOM 770 O O . THR A 1 96 ? -8.183 3.774 10.973 1.00 97.81 96 THR A O 1
ATOM 773 N N . LEU A 1 97 ? -7.703 1.627 10.527 1.00 98.31 97 LEU A N 1
ATOM 774 C CA . LEU A 1 97 ? -6.277 1.766 10.823 1.00 98.31 97 LEU A CA 1
ATOM 775 C C . LEU A 1 97 ? -5.585 2.601 9.740 1.00 98.31 97 LEU A C 1
ATOM 777 O O . LEU A 1 97 ? -4.799 3.483 10.076 1.00 98.31 97 LEU A O 1
ATOM 781 N N . LEU A 1 98 ? -5.913 2.364 8.464 1.00 98.19 98 LEU A N 1
ATOM 782 C CA . LEU A 1 98 ? -5.375 3.151 7.352 1.00 98.19 98 LEU A CA 1
ATOM 783 C C . LEU A 1 98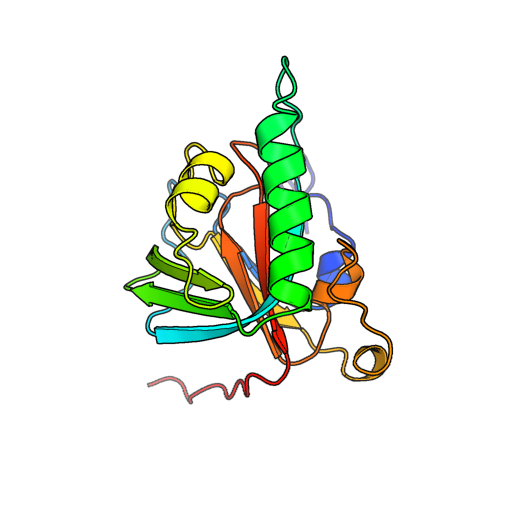 ? -5.787 4.624 7.443 1.00 98.19 98 LEU A C 1
ATOM 785 O O . LEU A 1 98 ? -4.948 5.498 7.260 1.00 98.19 98 LEU A O 1
ATOM 789 N N . GLU A 1 99 ? -7.046 4.908 7.780 1.00 96.38 99 GLU A N 1
ATOM 790 C CA . GLU A 1 99 ? -7.555 6.275 7.923 1.00 96.38 99 GLU A CA 1
ATOM 791 C C . GLU A 1 99 ? -6.823 7.034 9.038 1.00 96.38 99 GLU A C 1
ATOM 793 O O . GLU A 1 99 ? -6.364 8.156 8.825 1.00 96.38 99 GLU A O 1
ATOM 798 N N . ARG A 1 100 ? -6.623 6.392 10.200 1.00 95.81 100 ARG A N 1
ATOM 799 C CA . ARG A 1 100 ? -5.810 6.957 11.289 1.00 95.81 100 ARG A CA 1
ATOM 800 C C . ARG A 1 100 ? -4.361 7.178 10.850 1.00 95.81 100 ARG A C 1
ATOM 802 O O . ARG A 1 100 ? -3.785 8.213 11.174 1.00 95.81 100 ARG A O 1
ATOM 809 N N . ALA A 1 101 ? -3.770 6.217 10.139 1.00 96.25 101 ALA A N 1
ATOM 810 C CA . ALA A 1 101 ? -2.372 6.275 9.726 1.00 96.25 101 ALA A CA 1
ATOM 811 C C . ALA A 1 101 ? -2.106 7.372 8.685 1.00 96.25 101 ALA A C 1
ATOM 813 O O . ALA A 1 101 ? -1.114 8.086 8.805 1.00 96.25 101 ALA A O 1
ATOM 814 N N . ALA A 1 102 ? -2.998 7.542 7.708 1.00 93.81 102 ALA A N 1
ATOM 815 C CA . ALA A 1 102 ? -2.848 8.495 6.609 1.00 93.81 102 ALA A CA 1
ATOM 816 C C . ALA A 1 102 ? -2.951 9.971 7.035 1.00 93.81 102 ALA A C 1
ATOM 818 O O . ALA A 1 102 ? -2.560 10.869 6.282 1.00 93.81 102 ALA A O 1
ATOM 819 N N . GLY A 1 103 ? -3.507 10.239 8.220 1.00 92.50 103 GLY A N 1
ATOM 820 C CA . GLY A 1 103 ? -3.719 11.594 8.717 1.00 92.50 103 GLY A CA 1
ATOM 821 C C . GLY A 1 103 ? -4.598 12.418 7.771 1.00 92.50 103 GLY A C 1
ATOM 822 O O . GLY A 1 103 ? -5.597 11.934 7.239 1.00 92.50 103 GLY A O 1
ATOM 823 N N . SER A 1 104 ? -4.227 13.677 7.524 1.00 92.06 104 SER A N 1
ATOM 824 C CA . SER A 1 104 ? -5.045 14.590 6.709 1.00 92.06 104 SER A CA 1
ATOM 825 C C . SER A 1 104 ? -5.130 14.223 5.225 1.00 92.06 104 SER A C 1
ATOM 827 O O . SER A 1 104 ? -6.001 14.743 4.531 1.00 92.06 104 SER A O 1
ATOM 829 N N . ARG A 1 105 ? -4.247 13.350 4.718 1.00 92.25 105 ARG A N 1
ATOM 830 C CA . ARG A 1 105 ? -4.354 12.845 3.338 1.00 92.25 105 ARG A CA 1
ATOM 831 C C . ARG A 1 105 ? -5.534 11.891 3.163 1.00 92.25 105 ARG A C 1
ATOM 833 O O . ARG A 1 105 ? -6.029 11.752 2.043 1.00 92.25 105 ARG A O 1
ATOM 840 N N . GLY A 1 106 ? -5.998 11.278 4.254 1.00 95.50 106 GLY A N 1
ATOM 841 C CA . GLY A 1 106 ? -7.077 10.300 4.241 1.00 95.50 106 GLY A CA 1
ATOM 842 C C . GLY A 1 106 ? -6.770 9.102 3.341 1.00 95.50 106 GLY A C 1
ATOM 843 O O . GLY A 1 106 ? -5.621 8.775 3.063 1.00 95.50 106 GLY A O 1
ATOM 844 N N . LEU A 1 107 ? -7.819 8.452 2.850 1.00 97.88 107 LEU A N 1
ATOM 845 C CA . LEU A 1 107 ? -7.721 7.198 2.096 1.00 97.88 107 LEU A CA 1
ATOM 846 C C . LEU A 1 107 ? -7.492 7.387 0.587 1.00 97.88 107 LEU A C 1
ATOM 848 O O . LEU A 1 107 ? -7.711 6.460 -0.193 1.00 97.88 107 LEU A O 1
ATOM 852 N N . LYS A 1 108 ? -7.093 8.588 0.155 1.00 97.06 108 LYS A N 1
ATOM 853 C CA . LYS A 1 108 ? -6.751 8.845 -1.246 1.00 97.06 108 LYS A CA 1
ATOM 854 C C . LYS A 1 108 ? -5.369 8.277 -1.551 1.00 97.06 108 LYS A C 1
ATOM 856 O O . LYS A 1 108 ? -4.423 8.538 -0.810 1.00 97.06 108 LYS A O 1
ATOM 861 N N . LEU A 1 109 ? -5.261 7.566 -2.668 1.00 98.00 109 LEU A N 1
ATOM 862 C CA . LEU A 1 109 ? -3.981 7.176 -3.229 1.00 98.00 109 LEU A CA 1
ATOM 863 C C . LEU A 1 109 ? -3.173 8.431 -3.545 1.00 98.00 109 LEU A C 1
ATOM 865 O O . LEU A 1 109 ? -3.672 9.385 -4.148 1.00 98.00 109 LEU A O 1
ATOM 869 N N . THR A 1 110 ? -1.930 8.419 -3.102 1.00 96.25 110 THR A N 1
ATOM 870 C CA . THR A 1 110 ? -0.955 9.489 -3.291 1.00 96.25 110 THR A CA 1
ATOM 871 C C . THR A 1 110 ? 0.160 9.067 -4.226 1.00 96.25 110 THR A C 1
ATOM 873 O O . THR A 1 110 ? 0.873 9.936 -4.715 1.00 96.25 110 THR A O 1
ATOM 876 N N . GLU A 1 111 ? 0.282 7.777 -4.525 1.00 95.81 111 GLU A N 1
ATOM 877 C CA . GLU A 1 111 ? 1.294 7.259 -5.434 1.00 95.81 111 GLU A CA 1
ATOM 878 C C . GLU A 1 111 ? 0.773 6.073 -6.245 1.00 95.81 111 GLU A C 1
ATOM 880 O O . GLU A 1 111 ? -0.042 5.279 -5.763 1.00 95.81 111 GLU A O 1
ATOM 885 N N . PHE A 1 112 ? 1.276 5.965 -7.471 1.00 95.12 112 PHE A N 1
ATOM 886 C CA . PHE A 1 112 ? 1.230 4.769 -8.298 1.00 95.12 112 PHE A CA 1
ATOM 887 C C . PHE A 1 112 ? 2.625 4.541 -8.873 1.00 95.12 112 PHE A C 1
ATOM 889 O O . PHE A 1 112 ? 3.171 5.441 -9.515 1.00 95.12 112 PHE A O 1
ATOM 896 N N . ALA A 1 113 ? 3.169 3.344 -8.700 1.00 93.31 113 ALA A N 1
ATOM 897 C CA . ALA A 1 113 ? 4.534 3.029 -9.077 1.00 93.31 113 ALA A CA 1
ATOM 898 C C . ALA A 1 113 ? 4.651 1.659 -9.744 1.00 93.31 113 ALA A C 1
ATOM 900 O O . ALA A 1 113 ? 3.830 0.759 -9.546 1.00 93.31 113 ALA A O 1
ATOM 901 N N . VAL A 1 114 ? 5.699 1.522 -10.550 1.00 91.81 114 VAL A N 1
ATOM 902 C CA . VAL A 1 114 ? 6.078 0.297 -11.246 1.00 91.81 114 VAL A CA 1
ATOM 903 C C . VAL A 1 114 ? 7.511 -0.041 -10.858 1.00 91.81 114 VAL A C 1
ATOM 905 O O . VAL A 1 114 ? 8.450 0.651 -11.264 1.00 91.81 114 VAL A O 1
ATOM 908 N N . GLY A 1 115 ? 7.673 -1.116 -10.090 1.00 89.38 115 GLY A N 1
ATOM 909 C CA . GLY A 1 115 ? 8.974 -1.714 -9.814 1.00 89.38 115 GLY A CA 1
ATOM 910 C C . GLY A 1 115 ? 9.441 -2.562 -10.998 1.00 89.38 115 GLY A C 1
ATOM 911 O O . GLY A 1 115 ? 8.634 -3.121 -11.746 1.00 89.38 115 GLY A O 1
ATOM 912 N N . VAL A 1 116 ? 10.757 -2.639 -11.203 1.00 84.50 116 VAL A N 1
ATOM 913 C CA . VAL A 1 116 ? 11.359 -3.278 -12.396 1.00 84.50 116 VAL A CA 1
ATOM 914 C C . VAL A 1 116 ? 12.460 -4.287 -12.067 1.00 84.50 116 VAL A C 1
ATOM 916 O O . VAL A 1 116 ? 13.138 -4.795 -12.962 1.00 84.50 116 VAL A O 1
ATOM 919 N N . ASN A 1 117 ? 12.670 -4.592 -10.787 1.00 86.44 117 ASN A N 1
ATOM 920 C CA . ASN A 1 117 ? 13.741 -5.469 -10.342 1.00 86.44 117 ASN A CA 1
ATOM 921 C C . ASN A 1 117 ? 13.224 -6.887 -10.056 1.00 86.44 117 ASN A C 1
ATOM 923 O O . ASN A 1 117 ? 12.911 -7.247 -8.923 1.00 86.44 117 ASN A O 1
ATOM 927 N N . ASP A 1 118 ? 13.183 -7.731 -11.087 1.00 85.62 118 ASP A N 1
ATOM 928 C CA . ASP A 1 118 ? 12.877 -9.162 -10.928 1.00 85.62 118 ASP A CA 1
ATOM 929 C C . ASP A 1 118 ? 13.955 -9.915 -10.127 1.00 85.62 118 ASP A C 1
ATOM 931 O O . ASP A 1 118 ? 13.679 -10.948 -9.514 1.00 85.62 118 ASP A O 1
ATOM 935 N N . ALA A 1 119 ? 15.196 -9.415 -10.106 1.00 87.00 119 ALA A N 1
ATOM 936 C CA . ALA A 1 119 ? 16.323 -10.131 -9.512 1.00 87.00 119 ALA A CA 1
ATOM 937 C C . ALA A 1 119 ? 16.228 -10.241 -7.982 1.00 87.00 119 ALA A C 1
ATOM 939 O O . ALA A 1 119 ? 16.832 -11.143 -7.398 1.00 87.00 119 ALA A O 1
ATOM 940 N N . ILE A 1 120 ? 15.466 -9.356 -7.332 1.00 85.94 120 ILE A N 1
ATOM 941 C CA . ILE A 1 120 ? 15.247 -9.409 -5.882 1.00 85.94 120 ILE A CA 1
ATOM 942 C C . ILE A 1 120 ? 14.091 -10.332 -5.484 1.00 85.94 120 ILE A C 1
ATOM 944 O O . ILE A 1 120 ? 14.034 -10.731 -4.325 1.00 85.94 120 ILE A O 1
ATOM 948 N N . ALA A 1 121 ? 13.222 -10.740 -6.419 1.00 87.00 121 ALA A N 1
ATOM 949 C CA . ALA A 1 121 ? 12.021 -11.531 -6.131 1.00 87.00 121 ALA A CA 1
ATOM 950 C C . ALA A 1 121 ? 12.263 -12.777 -5.252 1.00 87.00 121 ALA A C 1
ATOM 952 O O . ALA A 1 121 ? 11.489 -12.992 -4.321 1.00 87.00 121 ALA A O 1
ATOM 953 N N . PRO A 1 122 ? 13.332 -13.579 -5.460 1.00 87.06 122 PRO A N 1
ATOM 954 C CA . PRO A 1 122 ? 13.582 -14.766 -4.636 1.00 87.06 122 PRO A CA 1
ATOM 955 C C . PRO A 1 122 ? 14.054 -14.463 -3.206 1.00 87.06 122 PRO A C 1
ATOM 957 O O . PRO A 1 122 ? 14.129 -15.379 -2.390 1.00 87.06 122 PRO A O 1
ATOM 960 N N . PHE A 1 123 ? 14.434 -13.216 -2.920 1.00 88.38 123 PHE A N 1
ATOM 961 C CA . PHE A 1 123 ? 15.111 -12.811 -1.685 1.00 88.38 123 PHE A CA 1
ATOM 962 C C . PHE A 1 123 ? 14.295 -11.837 -0.834 1.00 88.38 123 PHE A C 1
ATOM 964 O O . PHE A 1 123 ? 14.742 -11.473 0.253 1.00 88.38 123 PHE A O 1
ATOM 971 N N . ILE A 1 124 ? 13.131 -11.394 -1.315 1.00 90.19 124 ILE A N 1
ATOM 972 C CA . ILE A 1 124 ? 12.291 -10.468 -0.563 1.00 90.19 124 ILE A CA 1
ATOM 973 C C . ILE A 1 124 ? 11.664 -11.177 0.630 1.00 90.19 124 ILE A C 1
ATOM 975 O O . ILE A 1 124 ? 11.016 -12.215 0.499 1.00 90.19 124 ILE A O 1
ATOM 979 N N . ASP A 1 125 ? 11.807 -10.539 1.786 1.00 91.75 125 ASP A N 1
ATOM 980 C CA . ASP A 1 125 ? 11.042 -10.840 2.983 1.00 91.75 125 ASP A CA 1
ATOM 981 C C . ASP A 1 125 ? 10.033 -9.710 3.227 1.00 91.75 125 ASP A C 1
ATOM 983 O O . ASP A 1 125 ? 10.383 -8.620 3.688 1.00 91.75 125 ASP A O 1
ATOM 987 N N . TYR A 1 126 ? 8.764 -9.975 2.911 1.00 94.12 126 TYR A N 1
ATOM 988 C CA . TYR A 1 126 ? 7.674 -9.012 3.091 1.00 94.12 126 TYR A CA 1
ATOM 989 C C . TYR A 1 126 ? 7.328 -8.745 4.562 1.00 94.12 126 TYR A C 1
ATOM 991 O O . TYR A 1 126 ? 6.580 -7.810 4.844 1.00 94.12 126 TYR A O 1
ATOM 999 N N . SER A 1 127 ? 7.859 -9.530 5.508 1.00 94.44 127 SER A N 1
ATOM 1000 C CA . SER A 1 127 ? 7.700 -9.249 6.939 1.00 94.44 127 SER A CA 1
ATOM 1001 C C . SER A 1 127 ? 8.625 -8.129 7.428 1.00 94.44 127 SER A C 1
ATOM 1003 O O . SER A 1 127 ? 8.415 -7.580 8.511 1.00 94.44 127 SER A O 1
ATOM 1005 N N . VAL A 1 128 ? 9.623 -7.754 6.621 1.00 92.75 128 VAL A N 1
ATOM 1006 C CA . VAL A 1 128 ? 10.576 -6.687 6.922 1.00 92.75 128 VAL A CA 1
ATOM 1007 C C . VAL A 1 128 ? 10.164 -5.401 6.207 1.00 92.75 128 VAL A C 1
ATOM 1009 O O . VAL A 1 128 ? 10.072 -5.351 4.982 1.00 92.75 128 VAL A O 1
ATOM 1012 N N . ASN A 1 129 ? 9.978 -4.322 6.971 1.00 91.69 129 ASN A N 1
ATOM 1013 C CA . ASN A 1 129 ? 9.742 -2.984 6.428 1.00 91.69 129 ASN A CA 1
ATOM 1014 C C . ASN A 1 129 ? 11.050 -2.411 5.844 1.00 91.69 129 ASN A C 1
ATOM 1016 O O . ASN A 1 129 ? 11.846 -1.810 6.567 1.00 91.69 129 ASN A O 1
ATOM 1020 N N . SER A 1 130 ? 11.299 -2.655 4.555 1.00 89.75 130 SER A N 1
ATOM 1021 C CA . SER A 1 130 ? 12.537 -2.294 3.854 1.00 89.75 130 SER A CA 1
ATOM 1022 C C . SER A 1 130 ? 12.238 -1.638 2.514 1.00 89.75 130 SER A C 1
ATOM 1024 O O . SER A 1 130 ? 11.628 -2.281 1.667 1.00 89.75 130 SER A O 1
ATOM 1026 N N . GLN A 1 131 ? 12.763 -0.427 2.286 1.00 86.62 131 GLN A N 1
ATOM 1027 C CA . GLN A 1 131 ? 12.611 0.325 1.027 1.00 86.62 131 GLN A CA 1
ATOM 1028 C C . GLN A 1 131 ? 13.019 -0.485 -0.213 1.00 86.62 131 GLN A C 1
ATOM 1030 O O . GLN A 1 131 ? 12.499 -0.277 -1.299 1.00 86.62 131 GLN A O 1
ATOM 1035 N N . MET A 1 132 ? 13.938 -1.447 -0.068 1.00 85.88 132 MET A N 1
ATOM 1036 C CA . MET A 1 132 ? 14.343 -2.309 -1.184 1.00 85.88 132 MET A CA 1
ATOM 1037 C C . MET A 1 132 ? 13.181 -3.132 -1.760 1.00 85.88 132 MET A C 1
ATOM 1039 O O . MET A 1 132 ? 13.254 -3.541 -2.916 1.00 85.88 132 MET A O 1
ATOM 1043 N N . ASN A 1 133 ? 12.131 -3.380 -0.971 1.00 88.88 133 ASN A N 1
ATOM 1044 C CA . ASN A 1 133 ? 10.980 -4.171 -1.390 1.00 88.88 133 ASN A CA 1
ATOM 1045 C C . ASN A 1 133 ? 10.112 -3.445 -2.433 1.00 88.88 133 ASN A C 1
ATOM 1047 O O . ASN A 1 133 ? 9.425 -4.127 -3.184 1.00 88.88 133 ASN A O 1
ATOM 1051 N N . GLU A 1 134 ? 10.158 -2.109 -2.513 1.00 87.56 134 GLU A N 1
ATOM 1052 C CA . GLU A 1 134 ? 9.416 -1.309 -3.509 1.00 87.56 134 GLU A CA 1
ATOM 1053 C C . GLU A 1 134 ? 9.882 -1.591 -4.942 1.00 87.56 134 GLU A C 1
ATOM 1055 O O . GLU A 1 134 ? 9.098 -1.569 -5.884 1.00 87.56 134 GLU A O 1
ATOM 1060 N N . GLY A 1 135 ? 11.154 -1.965 -5.110 1.00 87.12 135 GLY A N 1
ATOM 1061 C CA . GLY A 1 135 ? 11.729 -2.241 -6.425 1.00 87.12 135 GLY A CA 1
ATOM 1062 C C . GLY A 1 135 ? 11.237 -3.507 -7.107 1.00 87.12 135 GLY A C 1
ATOM 1063 O O . GLY A 1 135 ? 11.613 -3.761 -8.254 1.00 87.12 135 GLY A O 1
ATOM 1064 N N . ILE A 1 136 ? 10.467 -4.341 -6.407 1.00 90.19 136 ILE A N 1
ATOM 1065 C CA . ILE A 1 136 ? 10.020 -5.623 -6.939 1.00 90.19 136 ILE A CA 1
ATOM 1066 C C . ILE A 1 136 ? 9.171 -5.423 -8.187 1.00 90.19 136 ILE A C 1
ATOM 1068 O O . ILE A 1 136 ? 8.283 -4.578 -8.235 1.00 90.19 136 ILE A O 1
ATOM 1072 N N . SER A 1 137 ? 9.429 -6.242 -9.199 1.00 89.94 137 SER A N 1
ATOM 1073 C CA . SER A 1 137 ? 8.644 -6.249 -10.427 1.00 89.94 137 SER A CA 1
ATOM 1074 C C . SER A 1 137 ? 7.142 -6.400 -10.171 1.00 89.94 137 SER A C 1
ATOM 1076 O O . SER A 1 137 ? 6.692 -7.295 -9.442 1.00 89.94 137 SER A O 1
ATOM 1078 N N . GLY A 1 138 ? 6.360 -5.524 -10.797 1.00 92.12 138 GLY A N 1
ATOM 1079 C CA . GLY A 1 138 ? 4.921 -5.411 -10.599 1.00 92.12 138 GLY A CA 1
ATOM 1080 C C . GLY A 1 138 ? 4.514 -3.957 -10.411 1.00 92.12 138 GLY A C 1
ATOM 1081 O O . GLY A 1 138 ? 5.102 -3.057 -11.007 1.00 92.12 138 GLY A O 1
ATOM 1082 N N . VAL A 1 139 ? 3.494 -3.733 -9.586 1.00 94.31 139 VAL A N 1
ATOM 1083 C CA . VAL A 1 139 ? 3.045 -2.384 -9.229 1.00 94.31 139 VAL A CA 1
ATOM 1084 C C . VAL A 1 139 ? 2.929 -2.250 -7.720 1.00 94.31 139 VAL A C 1
ATOM 1086 O O . VAL A 1 139 ? 2.646 -3.227 -7.020 1.00 94.31 139 VAL A O 1
ATOM 1089 N N . HIS A 1 140 ? 3.033 -1.024 -7.233 1.00 95.50 140 HIS A N 1
ATOM 1090 C CA . HIS A 1 140 ? 2.462 -0.647 -5.949 1.00 95.50 140 HIS A CA 1
ATOM 1091 C C . HIS A 1 140 ? 1.695 0.655 -6.067 1.00 95.50 140 HIS A C 1
ATOM 1093 O O . HIS A 1 140 ? 1.809 1.419 -7.026 1.00 95.50 140 HIS A O 1
ATOM 1099 N N . VAL A 1 141 ? 0.847 0.864 -5.076 1.00 97.19 141 VAL A N 1
ATOM 1100 C CA . VAL A 1 141 ? 0.148 2.122 -4.855 1.00 97.19 141 VAL A CA 1
ATOM 1101 C C . VAL A 1 141 ? 0.393 2.532 -3.421 1.00 97.19 141 VAL A C 1
ATOM 1103 O O . VAL A 1 141 ? 0.548 1.661 -2.565 1.00 97.19 141 VAL A O 1
ATOM 1106 N N . ALA A 1 142 ? 0.376 3.829 -3.149 1.00 97.31 142 ALA A N 1
ATOM 1107 C CA . ALA A 1 142 ? 0.579 4.327 -1.798 1.00 97.31 142 ALA A CA 1
ATOM 1108 C C . ALA A 1 142 ? -0.559 5.226 -1.339 1.00 97.31 142 ALA A C 1
ATOM 1110 O O . ALA A 1 142 ? -1.251 5.851 -2.148 1.00 97.31 142 ALA A O 1
ATOM 1111 N N . LEU A 1 143 ? -0.721 5.315 -0.022 1.00 96.38 143 LEU A N 1
ATOM 1112 C CA . LEU A 1 143 ? -1.489 6.367 0.640 1.00 96.38 143 LEU A CA 1
ATOM 1113 C C . LEU A 1 143 ? -0.562 7.236 1.495 1.00 96.38 143 LEU A C 1
ATOM 1115 O O . LEU A 1 143 ? 0.501 6.796 1.929 1.00 96.38 143 LEU A O 1
ATOM 1119 N N . GLY A 1 144 ? -0.997 8.462 1.788 1.00 93.56 144 GLY A N 1
ATOM 1120 C CA . GLY A 1 144 ? -0.261 9.380 2.659 1.00 93.56 144 GLY A CA 1
ATOM 1121 C C . GLY A 1 144 ? 1.030 9.941 2.048 1.00 93.56 144 GLY A C 1
ATOM 1122 O O . GLY A 1 144 ? 1.401 9.641 0.916 1.00 93.56 144 GLY A O 1
ATOM 1123 N N . ASP A 1 145 ? 1.705 10.817 2.789 1.00 89.38 145 ASP A N 1
ATOM 1124 C CA . ASP A 1 145 ? 2.875 11.586 2.317 1.00 89.38 145 ASP A CA 1
ATOM 1125 C C . ASP A 1 145 ? 4.079 11.521 3.286 1.00 89.38 145 ASP A C 1
ATOM 1127 O O . ASP A 1 145 ? 5.082 12.221 3.119 1.00 89.38 145 ASP A O 1
ATOM 1131 N N . GLY A 1 146 ? 3.965 10.727 4.357 1.00 90.12 146 GLY A N 1
ATOM 1132 C CA . GLY A 1 146 ? 4.992 10.576 5.390 1.00 90.12 146 GLY A CA 1
ATOM 1133 C C . GLY A 1 146 ? 5.190 11.817 6.272 1.00 90.12 146 GLY A C 1
ATOM 1134 O O . GLY A 1 146 ? 6.017 11.787 7.183 1.00 90.12 146 GLY A O 1
ATOM 1135 N N . SER A 1 147 ? 4.479 12.916 6.011 1.00 87.88 147 SER A N 1
ATOM 1136 C CA . SER A 1 147 ? 4.692 14.224 6.643 1.00 87.88 147 SER A CA 1
ATOM 1137 C C . SER A 1 147 ? 3.481 14.698 7.446 1.00 87.88 147 SER A C 1
ATOM 1139 O O . SER A 1 147 ? 3.646 15.271 8.524 1.00 87.88 147 SER A O 1
ATOM 1141 N N . SER A 1 148 ? 2.275 14.471 6.928 1.00 85.94 148 SER A N 1
ATOM 1142 C CA . SER A 1 148 ? 0.990 14.727 7.587 1.00 85.94 148 SER A CA 1
ATOM 1143 C C . SER A 1 148 ? 0.360 13.465 8.196 1.00 85.94 148 SER A C 1
ATOM 1145 O O . SER A 1 148 ? -0.628 13.546 8.925 1.00 85.94 148 SER A O 1
ATOM 1147 N N . GLY A 1 149 ? 0.978 12.315 7.937 1.00 91.69 149 GLY A N 1
ATOM 1148 C CA . GLY A 1 149 ? 0.658 10.984 8.434 1.00 91.69 149 GLY A CA 1
ATOM 1149 C C . GLY A 1 149 ? 1.728 10.006 7.949 1.00 91.69 149 GLY A C 1
ATOM 1150 O O . GLY A 1 149 ? 2.750 10.424 7.403 1.00 91.69 149 GLY A O 1
ATOM 1151 N N . TYR A 1 150 ? 1.504 8.710 8.125 1.00 95.38 150 TYR A N 1
ATOM 1152 C CA . TYR A 1 150 ? 2.329 7.685 7.495 1.00 95.38 150 TYR A CA 1
ATOM 1153 C C . TYR A 1 150 ? 2.129 7.699 5.979 1.00 95.38 150 TYR A C 1
ATOM 1155 O O . TYR A 1 150 ? 1.014 7.873 5.491 1.00 95.38 150 TYR A O 1
ATOM 1163 N N . HIS A 1 151 ? 3.219 7.489 5.253 1.00 95.44 151 HIS A N 1
ATOM 1164 C CA . HIS A 1 151 ? 3.189 6.970 3.895 1.00 95.44 151 HIS A CA 1
ATOM 1165 C C . HIS A 1 151 ? 3.145 5.444 3.979 1.00 95.44 151 HIS A C 1
ATOM 1167 O O . HIS A 1 151 ? 3.891 4.867 4.779 1.00 95.44 151 HIS A O 1
ATOM 1173 N N . ILE A 1 152 ? 2.237 4.814 3.237 1.00 97.75 152 ILE A N 1
ATOM 1174 C CA . ILE A 1 152 ? 2.083 3.358 3.236 1.00 97.75 152 ILE A CA 1
ATOM 1175 C C . ILE A 1 152 ? 1.996 2.858 1.804 1.00 97.75 152 ILE A C 1
ATOM 1177 O O . ILE A 1 152 ? 1.001 3.134 1.132 1.00 97.75 152 ILE A O 1
ATOM 1181 N N . ASP A 1 153 ? 2.989 2.078 1.403 1.00 97.12 153 ASP A N 1
ATOM 1182 C CA . ASP A 1 153 ? 3.066 1.416 0.105 1.00 97.12 153 ASP A CA 1
ATOM 1183 C C . ASP A 1 153 ? 2.422 0.039 0.175 1.00 97.12 153 ASP A C 1
ATOM 1185 O O . ASP A 1 153 ? 2.670 -0.727 1.107 1.00 97.12 153 ASP A O 1
ATOM 1189 N N . PHE A 1 154 ? 1.604 -0.295 -0.820 1.00 97.75 154 PHE A N 1
ATOM 1190 C CA . PHE A 1 154 ? 0.945 -1.591 -0.957 1.00 97.75 154 PHE A CA 1
ATOM 1191 C C . PHE A 1 154 ? 1.532 -2.349 -2.145 1.00 97.75 154 PHE A C 1
ATOM 1193 O O . PHE A 1 154 ? 1.207 -2.061 -3.298 1.00 97.75 154 PHE A O 1
ATOM 1200 N N . LEU A 1 155 ? 2.376 -3.342 -1.864 1.00 96.19 155 LEU A N 1
ATOM 1201 C CA . LEU A 1 155 ? 3.124 -4.073 -2.884 1.00 96.19 155 LEU A CA 1
ATOM 1202 C C . LEU A 1 155 ? 2.271 -5.163 -3.537 1.00 96.19 155 LEU A C 1
ATOM 1204 O O . LEU A 1 155 ? 1.790 -6.079 -2.859 1.00 96.19 155 LEU A O 1
ATOM 1208 N N . CYS A 1 156 ? 2.147 -5.106 -4.862 1.00 94.94 156 CYS A N 1
ATOM 1209 C CA . CYS A 1 156 ? 1.460 -6.094 -5.690 1.00 94.94 156 CYS A CA 1
ATOM 1210 C C . CYS A 1 156 ? 2.448 -6.713 -6.705 1.00 94.94 156 CYS A C 1
ATOM 1212 O O . CYS A 1 156 ? 2.363 -6.438 -7.912 1.00 94.94 156 CYS A O 1
ATOM 1214 N N . PRO A 1 157 ? 3.403 -7.546 -6.240 1.00 90.75 157 PRO A N 1
ATOM 1215 C CA . PRO A 1 157 ? 4.334 -8.243 -7.121 1.00 90.75 157 PRO A CA 1
ATOM 1216 C C . PRO A 1 157 ? 3.583 -9.101 -8.145 1.00 90.75 157 PRO A C 1
ATOM 1218 O O . PRO A 1 157 ? 2.556 -9.713 -7.843 1.00 90.75 157 PRO A O 1
ATOM 1221 N N . GLY A 1 158 ? 4.096 -9.151 -9.373 1.00 78.62 158 GLY A N 1
ATOM 1222 C CA . GLY A 1 158 ? 3.500 -9.955 -10.444 1.00 78.62 158 GLY A CA 1
ATOM 1223 C C . GLY A 1 158 ? 2.230 -9.367 -11.072 1.00 78.62 158 GLY A C 1
ATOM 1224 O O . GLY A 1 158 ? 1.631 -10.008 -11.939 1.00 78.62 158 GLY A O 1
ATOM 1225 N N . ALA A 1 159 ? 1.822 -8.151 -10.692 1.00 86.69 159 ALA A N 1
ATOM 1226 C CA . ALA A 1 159 ? 0.867 -7.389 -11.486 1.00 86.69 159 ALA A CA 1
ATOM 1227 C C . ALA A 1 159 ? 1.450 -7.134 -12.882 1.00 86.69 159 ALA A C 1
ATOM 1229 O O . ALA A 1 159 ? 2.500 -6.512 -13.031 1.00 86.69 159 ALA A O 1
ATOM 1230 N N . VAL A 1 160 ? 0.762 -7.615 -13.917 1.00 82.12 160 VAL A N 1
ATOM 1231 C CA . VAL A 1 160 ? 1.186 -7.390 -15.300 1.00 82.12 160 VAL A CA 1
ATOM 1232 C C . VAL A 1 160 ? 0.717 -6.007 -15.727 1.00 82.12 160 VAL A C 1
ATOM 1234 O O . VAL A 1 160 ? -0.473 -5.777 -15.941 1.00 82.12 160 VAL A O 1
ATOM 1237 N N . PHE A 1 161 ? 1.665 -5.089 -15.866 1.00 72.31 161 PHE A N 1
ATOM 1238 C CA . PHE A 1 161 ? 1.428 -3.794 -16.481 1.00 72.31 161 PHE A CA 1
ATOM 1239 C C . PHE A 1 161 ? 1.604 -3.906 -17.998 1.00 72.31 161 PHE A C 1
ATOM 1241 O O . PHE A 1 161 ? 2.585 -4.458 -18.496 1.00 72.31 161 PHE A O 1
ATOM 1248 N N . SER A 1 162 ? 0.643 -3.395 -18.760 1.00 76.69 162 SER A N 1
ATOM 1249 C CA . SER A 1 162 ? 0.748 -3.279 -20.214 1.00 76.69 162 SER A CA 1
ATOM 1250 C C . SER A 1 162 ? 0.223 -1.908 -20.621 1.00 76.69 162 SER A C 1
ATOM 1252 O O . SER A 1 162 ? -0.965 -1.647 -20.423 1.00 76.69 162 SER A O 1
ATOM 1254 N N . PRO A 1 163 ? 1.073 -1.015 -21.160 1.00 73.19 163 PRO A N 1
ATOM 1255 C CA . PRO A 1 163 ? 0.610 0.282 -21.619 1.00 73.19 163 PRO A CA 1
ATOM 1256 C C . PRO A 1 163 ? -0.387 0.079 -22.762 1.00 73.19 163 PRO A C 1
ATOM 1258 O O . PRO A 1 163 ? -0.092 -0.589 -23.755 1.00 73.19 163 PRO A O 1
ATOM 1261 N N . ALA A 1 164 ? -1.582 0.647 -22.616 1.00 76.44 164 ALA A N 1
ATOM 1262 C CA . ALA A 1 164 ? -2.515 0.738 -23.726 1.00 76.44 164 ALA A CA 1
ATOM 1263 C C . ALA A 1 164 ? -2.009 1.805 -24.716 1.00 76.44 164 ALA A C 1
ATOM 1265 O O . ALA A 1 164 ? -1.450 2.817 -24.279 1.00 76.44 164 ALA A O 1
ATOM 1266 N N . PRO A 1 165 ? -2.197 1.617 -26.035 1.00 68.06 165 PRO A N 1
ATOM 1267 C CA . PRO A 1 165 ? -1.987 2.696 -26.990 1.00 68.06 165 PRO A CA 1
ATOM 1268 C C . PRO A 1 165 ? -2.824 3.916 -26.575 1.00 68.06 165 PRO A C 1
ATOM 1270 O O . PRO A 1 165 ? -3.947 3.725 -26.096 1.00 68.06 165 PRO A O 1
ATOM 1273 N N . PRO A 1 166 ? -2.319 5.150 -26.751 1.00 72.38 166 PRO A N 1
ATOM 1274 C CA . PRO A 1 166 ? -3.155 6.330 -26.573 1.00 72.38 166 PRO A CA 1
ATOM 1275 C C . PRO A 1 166 ? -4.390 6.215 -27.478 1.00 72.38 166 PRO A C 1
ATOM 1277 O O . PRO A 1 166 ? -4.269 5.803 -28.636 1.00 72.38 166 PRO A O 1
ATOM 1280 N N . LEU A 1 167 ? -5.560 6.516 -26.905 1.00 57.72 167 LEU A N 1
ATOM 1281 C CA . LEU A 1 167 ? -6.842 6.573 -27.615 1.00 57.72 167 LEU A CA 1
ATOM 1282 C C . LEU A 1 167 ? -6.832 7.649 -28.707 1.00 57.72 167 LEU A C 1
ATOM 1284 O O . LEU A 1 167 ? -6.227 8.721 -28.473 1.00 57.72 167 LEU A O 1
#

Mean predicted aligned error: 6.14 Å

Secondary structure (DSSP, 8-state):
--SSTTTSS----GGGGTEEEEE---TTSPPS----EEEEE-EEEEE-SS--SS--HHHHHHHHHHHHHHHHS-EEEEEETTEEEEEEETTEE-HHHHHHHHGGGTTBEEEEEEE-BGGGGGG--TTS--GGGGGBSEEEEEES-SSSS-EEEEEEET----PPPP-

Foldseek 3Di:
DDDVCPVDPPDPDPLVVQWDKQFQQDPVDDGPDWDFFKFWFQAKAKAQPAADPDHPVVLVVVVLVVLQQSNVFTWMWGDDGQFTPFIARVNDTCQVSQQQQQAPQGRGWRMKIAADDCVCVVPDRRSDNDSNQCNAGAMWIWGHDSHRGMIMIGDRHPHDDDDDDDD

InterPro domains:
  IPR058799 Crocagin biosynthetic protein CgnE/B [PF26231] (3-160)

Solvent-accessible surface area (backbone atoms only — not comparable to full-atom values): 9251 Å² total; per-residue (Å²): 138,68,64,58,71,64,68,49,100,61,71,91,49,78,55,67,80,29,41,53,72,50,76,46,82,57,86,91,53,84,65,93,70,85,48,67,52,75,46,62,32,49,23,40,38,76,42,66,76,49,76,62,98,67,78,59,63,66,60,52,52,53,48,56,51,45,23,43,46,24,43,74,31,68,19,43,39,32,30,52,82,34,26,59,78,43,35,27,43,70,87,41,78,41,50,71,59,50,38,64,40,10,33,85,56,28,52,34,56,22,34,45,34,35,16,71,35,62,85,49,60,91,72,67,57,38,63,51,77,46,77,76,63,62,15,34,32,21,34,34,40,23,28,25,74,11,59,68,23,31,20,35,39,41,33,20,69,73,46,85,84,72,90,73,80,85,131